Protein AF-A0A0F9J455-F1 (afdb_monomer_lite)

Sequence (77 aa):
KEGYIDYLTKLLPLVRPGGLILAHNMNPRQVDPNYVKAITTDPQLETLFLHMQGTGIAVTLKKRQAPDDQLLEGKGK

Secondary structure (DSSP, 8-state):
-TTHHHHHHHHTTTSPTT-EEEEE--STTTS-HHHHHHHHH-TTEEEEEE-TTTT-EEEEEEPPPPTTHHHHHTS--

Foldseek 3Di:
DPCLVVCCVVCVVVADQQGKDKDWQCAPVPDDVVNVCVQPVPPQKDWDWPPNVPSIMIIIGRHDDDPVVVVVVVPDD

Structure (mmCIF, N/CA/C/O backbone):
data_AF-A0A0F9J455-F1
#
_entry.id   AF-A0A0F9J455-F1
#
loop_
_atom_site.group_PDB
_atom_site.id
_atom_site.type_symbol
_atom_site.label_atom_id
_atom_site.label_alt_id
_atom_site.label_comp_id
_atom_site.label_asym_id
_atom_site.label_entity_id
_atom_site.label_seq_id
_atom_site.pdbx_PDB_ins_code
_atom_site.Cartn_x
_atom_site.Cartn_y
_atom_site.Cartn_z
_atom_site.occupancy
_atom_site.B_iso_or_equiv
_atom_site.auth_seq_id
_atom_site.auth_comp_id
_atom_site.auth_asym_id
_atom_site.auth_atom_id
_atom_site.pdbx_PDB_model_num
ATOM 1 N N . LYS A 1 1 ? 3.750 -5.680 -11.599 1.00 66.94 1 LYS A N 1
ATOM 2 C CA . LYS A 1 1 ? 3.338 -7.063 -11.963 1.00 66.94 1 LYS A CA 1
ATOM 3 C C . LYS A 1 1 ? 1.833 -7.081 -12.150 1.00 66.94 1 LYS A C 1
ATOM 5 O O . LYS A 1 1 ? 1.145 -6.386 -11.412 1.00 66.94 1 LYS A O 1
ATOM 10 N N . GLU A 1 2 ? 1.349 -7.858 -13.109 1.00 71.56 2 GLU A N 1
ATOM 11 C CA . GLU A 1 2 ? -0.084 -8.035 -13.330 1.0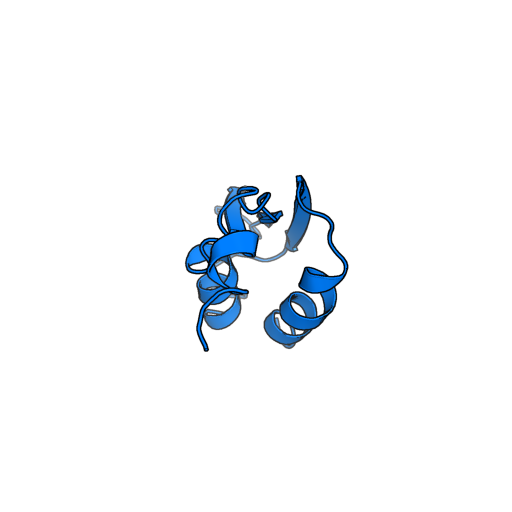0 71.56 2 GLU A CA 1
ATOM 12 C C . GLU A 1 2 ? -0.758 -8.627 -12.077 1.00 71.56 2 GLU A C 1
ATOM 14 O O . GLU A 1 2 ? -0.152 -9.429 -11.363 1.00 71.56 2 GLU A O 1
ATOM 19 N N . GLY A 1 3 ? -1.973 -8.168 -11.765 1.00 81.44 3 GLY A N 1
ATOM 20 C CA . GLY A 1 3 ? -2.771 -8.675 -10.643 1.00 81.44 3 GLY A CA 1
ATOM 21 C C . GLY A 1 3 ? -2.473 -8.080 -9.261 1.00 81.44 3 GLY A C 1
ATOM 22 O O . GLY A 1 3 ? -3.118 -8.479 -8.299 1.00 81.44 3 GLY A O 1
ATOM 23 N N . TYR A 1 4 ? -1.556 -7.115 -9.120 1.00 86.06 4 TYR A N 1
ATOM 24 C CA . TYR A 1 4 ? -1.268 -6.486 -7.815 1.00 86.06 4 TYR A CA 1
ATOM 25 C C . TYR A 1 4 ? -2.489 -5.777 -7.214 1.00 86.06 4 TYR A C 1
ATOM 27 O O . TYR A 1 4 ? -2.752 -5.906 -6.020 1.00 86.06 4 TYR A O 1
ATOM 35 N N . ILE A 1 5 ? -3.258 -5.072 -8.046 1.00 90.94 5 ILE A N 1
ATOM 36 C CA . ILE A 1 5 ? -4.516 -4.450 -7.620 1.00 90.94 5 ILE A CA 1
ATOM 37 C C . ILE A 1 5 ? -5.557 -5.501 -7.232 1.00 90.94 5 ILE A C 1
ATOM 39 O O . ILE A 1 5 ? -6.128 -5.404 -6.154 1.00 90.94 5 ILE A O 1
ATOM 43 N N . ASP A 1 6 ? -5.763 -6.526 -8.061 1.00 92.56 6 ASP A N 1
ATOM 44 C CA . ASP A 1 6 ? -6.730 -7.594 -7.771 1.00 92.56 6 ASP A CA 1
ATOM 45 C C . ASP A 1 6 ? -6.393 -8.319 -6.458 1.00 92.56 6 ASP A C 1
ATOM 47 O O . ASP A 1 6 ? -7.261 -8.530 -5.608 1.00 92.56 6 ASP A O 1
ATOM 51 N N . TYR A 1 7 ? -5.110 -8.617 -6.245 1.00 91.88 7 TYR A N 1
ATOM 52 C CA . TYR A 1 7 ? -4.627 -9.216 -5.009 1.00 91.88 7 TYR A CA 1
ATOM 53 C C . TYR A 1 7 ? -4.864 -8.303 -3.804 1.00 91.88 7 TYR A C 1
ATOM 55 O O . TYR A 1 7 ? -5.362 -8.772 -2.784 1.00 91.88 7 TYR A O 1
ATOM 63 N N . LEU A 1 8 ? -4.570 -7.002 -3.916 1.00 94.56 8 LEU A N 1
ATOM 64 C CA . LEU A 1 8 ? -4.842 -6.030 -2.855 1.00 94.56 8 LEU A CA 1
ATOM 65 C C . LEU A 1 8 ? -6.331 -5.986 -2.504 1.00 94.56 8 LEU A C 1
ATOM 67 O O . LEU A 1 8 ? -6.679 -6.098 -1.332 1.00 94.56 8 LEU A O 1
ATOM 71 N N . THR A 1 9 ? -7.204 -5.872 -3.506 1.00 94.38 9 THR A N 1
ATOM 72 C CA . THR A 1 9 ? -8.658 -5.804 -3.318 1.00 94.38 9 THR A CA 1
ATOM 73 C C . THR A 1 9 ? -9.203 -7.058 -2.638 1.00 94.38 9 THR A C 1
ATOM 75 O O . THR A 1 9 ? -10.057 -6.955 -1.761 1.00 94.38 9 THR A O 1
ATOM 78 N N . LYS A 1 10 ? -8.692 -8.242 -2.993 1.00 95.38 10 LYS A N 1
ATOM 79 C CA . LYS A 1 10 ? -9.107 -9.514 -2.381 1.00 95.38 10 LYS A CA 1
ATOM 80 C C . LYS A 1 10 ? -8.517 -9.728 -0.989 1.00 95.38 10 LYS A C 1
ATOM 82 O O . LYS A 1 10 ? -9.188 -10.283 -0.122 1.00 95.38 10 LYS A O 1
ATOM 87 N N . LEU A 1 11 ? -7.274 -9.306 -0.763 1.00 95.06 11 LEU A N 1
ATOM 88 C CA . LEU A 1 11 ? -6.570 -9.518 0.500 1.00 95.06 11 LEU A CA 1
ATOM 89 C C . LEU A 1 11 ? -7.019 -8.532 1.584 1.00 95.06 11 LEU A C 1
ATOM 91 O O . LEU A 1 11 ? -7.147 -8.914 2.747 1.00 95.06 11 LEU A O 1
ATOM 95 N N . LEU A 1 12 ? -7.261 -7.268 1.231 1.00 95.69 12 LEU A N 1
ATOM 96 C CA . LEU A 1 12 ? -7.481 -6.195 2.199 1.00 95.69 12 LEU A CA 1
ATOM 97 C C . LEU A 1 12 ? -8.652 -6.443 3.179 1.00 95.69 12 LEU A C 1
ATOM 99 O O . LEU A 1 12 ? -8.481 -6.145 4.368 1.00 95.69 12 LEU A O 1
ATOM 103 N N . PRO A 1 13 ? -9.802 -7.025 2.776 1.00 95.94 13 PRO A N 1
ATOM 104 C CA . PRO A 1 13 ? -10.873 -7.391 3.708 1.00 95.94 13 PRO A CA 1
ATOM 105 C C . PRO A 1 13 ? -10.466 -8.464 4.727 1.00 95.94 13 PRO A C 1
ATOM 107 O O . PRO A 1 13 ? -10.968 -8.464 5.847 1.00 95.94 13 PRO A O 1
ATOM 110 N N . LEU A 1 14 ? -9.533 -9.349 4.36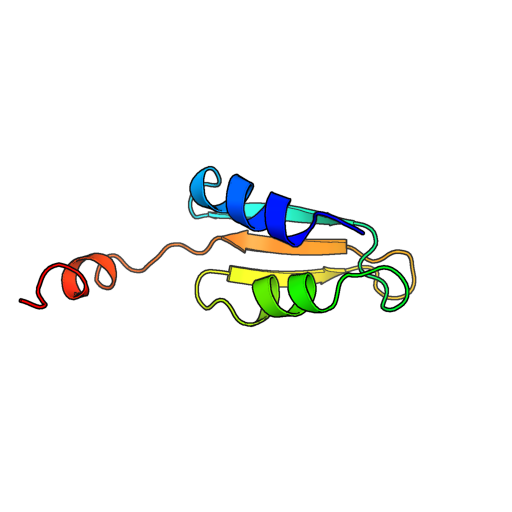3 1.00 97.00 14 LEU A N 1
ATOM 111 C CA . LEU A 1 14 ? -9.077 -10.470 5.193 1.00 97.00 14 LEU A CA 1
ATOM 112 C C . LEU A 1 14 ? -7.981 -10.062 6.187 1.00 97.00 14 LEU A C 1
ATOM 114 O O . LEU A 1 14 ? -7.758 -10.729 7.196 1.00 97.00 14 LEU A O 1
ATOM 118 N N . VAL A 1 15 ? -7.288 -8.955 5.919 1.00 96.31 15 VAL A N 1
ATOM 119 C CA . VAL A 1 15 ? -6.274 -8.407 6.820 1.00 96.31 15 VAL A CA 1
ATOM 120 C C . VAL A 1 15 ? -6.972 -7.673 7.960 1.00 96.31 15 VAL A C 1
ATOM 122 O O . VAL A 1 15 ? -7.756 -6.747 7.745 1.00 96.31 15 VAL A O 1
ATOM 125 N N . ARG A 1 16 ? -6.687 -8.061 9.204 1.00 96.50 16 ARG A N 1
ATOM 126 C CA . ARG A 1 16 ? -7.175 -7.333 10.385 1.00 96.50 16 ARG A CA 1
ATOM 127 C C . ARG A 1 16 ? -6.534 -5.939 10.479 1.00 96.50 16 ARG A C 1
ATOM 129 O O . ARG A 1 16 ? -5.381 -5.788 10.072 1.00 96.50 16 ARG A O 1
ATOM 136 N N . PRO A 1 17 ? -7.206 -4.935 11.067 1.00 97.06 17 PRO A N 1
ATOM 137 C CA . PRO A 1 17 ? -6.541 -3.692 11.442 1.00 97.06 17 PRO A CA 1
ATOM 138 C C . PRO A 1 17 ? -5.283 -3.943 12.287 1.00 97.06 17 PRO A C 1
ATOM 140 O O . PRO A 1 17 ? -5.299 -4.763 13.206 1.00 97.06 17 PRO A O 1
ATOM 143 N N . GLY A 1 18 ? -4.192 -3.251 11.968 1.00 96.75 18 GLY A N 1
ATOM 144 C CA . GLY A 1 18 ? -2.849 -3.502 12.499 1.00 96.75 18 GLY A CA 1
ATOM 145 C C . GLY A 1 18 ? -2.044 -4.553 11.721 1.00 96.75 18 GLY A C 1
ATOM 146 O O . GLY A 1 18 ? -0.880 -4.780 12.035 1.00 96.75 18 GLY A O 1
ATOM 147 N N . GLY A 1 19 ? -2.646 -5.224 10.735 1.00 97.88 19 GLY A N 1
ATOM 148 C CA . GLY A 1 19 ? -1.965 -6.183 9.866 1.00 97.88 19 GLY A CA 1
ATOM 149 C C . GLY A 1 19 ? -1.127 -5.511 8.777 1.00 97.88 19 GLY A C 1
ATOM 150 O O . GLY A 1 19 ? -1.393 -4.374 8.384 1.00 97.88 19 GLY A O 1
ATOM 151 N N . LEU A 1 20 ? -0.128 -6.246 8.281 1.00 97.94 20 LEU A N 1
ATOM 152 C CA . LEU A 1 20 ? 0.801 -5.788 7.250 1.00 97.94 20 LEU A CA 1
ATOM 153 C C . LEU A 1 20 ? 0.593 -6.542 5.935 1.00 97.94 20 LEU A C 1
ATOM 155 O O . LEU A 1 20 ? 0.385 -7.755 5.928 1.00 97.94 20 LEU A O 1
ATOM 159 N N . ILE A 1 21 ? 0.723 -5.818 4.828 1.00 97.56 21 ILE A N 1
ATOM 160 C CA . ILE A 1 21 ? 0.813 -6.341 3.466 1.00 97.56 21 ILE A CA 1
ATOM 161 C C . ILE A 1 21 ? 2.205 -5.986 2.939 1.00 97.56 21 ILE A C 1
ATOM 163 O O . ILE A 1 21 ? 2.631 -4.834 3.021 1.00 97.56 21 ILE A O 1
ATOM 167 N N . LEU A 1 22 ? 2.918 -6.980 2.410 1.00 96.44 22 LEU A N 1
ATOM 168 C CA . LEU A 1 22 ? 4.259 -6.814 1.854 1.00 96.44 22 LEU A CA 1
ATOM 169 C C . LEU A 1 22 ? 4.220 -7.047 0.346 1.00 96.44 22 LEU A C 1
ATOM 171 O O . LEU A 1 22 ? 3.848 -8.131 -0.100 1.00 96.44 22 LEU A O 1
ATOM 175 N N . ALA A 1 23 ? 4.638 -6.050 -0.431 1.00 94.94 23 ALA A N 1
ATOM 176 C CA . ALA A 1 23 ? 4.795 -6.176 -1.876 1.00 94.94 23 ALA A CA 1
ATOM 177 C C . ALA A 1 23 ? 6.254 -5.977 -2.280 1.00 94.94 23 ALA A C 1
ATOM 179 O O . ALA A 1 23 ? 6.861 -4.946 -1.994 1.00 94.94 23 ALA A O 1
ATOM 180 N N . HIS A 1 24 ? 6.820 -6.969 -2.963 1.00 92.50 24 HIS A N 1
ATOM 181 C CA . HIS A 1 24 ? 8.164 -6.912 -3.535 1.00 92.50 24 HIS A CA 1
ATOM 182 C C . HIS A 1 24 ? 8.155 -6.364 -4.965 1.00 92.50 24 HIS A C 1
ATOM 184 O O . HIS A 1 24 ? 7.118 -6.329 -5.631 1.00 92.50 24 HIS A O 1
ATOM 190 N N . ASN A 1 25 ? 9.341 -6.006 -5.461 1.00 92.19 25 ASN A N 1
ATOM 191 C CA . ASN A 1 25 ? 9.582 -5.471 -6.807 1.00 9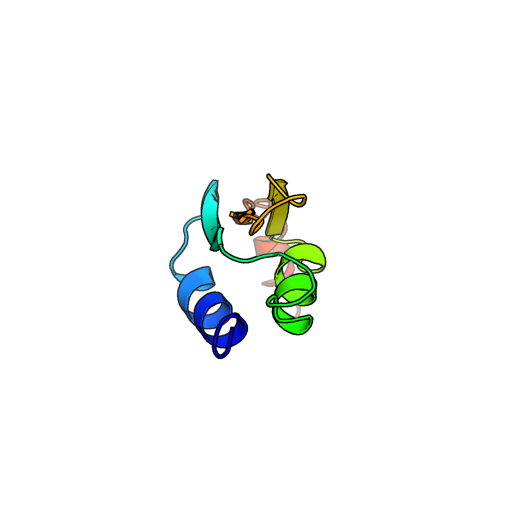2.19 25 ASN A CA 1
ATOM 192 C C . ASN A 1 25 ? 8.927 -4.099 -7.038 1.00 92.19 25 ASN A C 1
ATOM 194 O O . ASN A 1 25 ? 8.338 -3.845 -8.088 1.00 92.19 25 ASN A O 1
ATOM 198 N N . MET A 1 26 ? 9.048 -3.217 -6.046 1.00 93.94 26 MET A N 1
ATOM 199 C CA . MET A 1 26 ? 8.492 -1.860 -6.064 1.00 93.94 26 MET A CA 1
ATOM 200 C C . MET A 1 26 ? 9.354 -0.832 -6.807 1.00 93.94 26 MET A C 1
ATOM 202 O O . MET A 1 26 ? 9.089 0.364 -6.733 1.00 93.94 26 MET A O 1
ATOM 206 N N . ASN A 1 27 ? 10.382 -1.261 -7.536 1.00 90.06 27 ASN A N 1
ATOM 207 C CA . ASN A 1 27 ? 11.147 -0.350 -8.377 1.00 90.06 27 ASN A CA 1
ATOM 208 C C . ASN A 1 27 ? 10.279 0.238 -9.518 1.00 90.06 27 ASN A C 1
ATOM 210 O O . ASN A 1 27 ? 9.407 -0.459 -10.052 1.00 90.06 27 ASN A O 1
ATOM 214 N N . PRO A 1 28 ? 10.553 1.484 -9.961 1.00 84.88 28 PRO A N 1
ATOM 215 C CA . PRO A 1 28 ? 9.732 2.183 -10.958 1.00 84.88 28 PRO A CA 1
ATOM 216 C C . PRO A 1 28 ? 9.578 1.476 -12.311 1.00 84.88 28 PRO A C 1
ATOM 218 O O . PRO A 1 28 ? 8.661 1.794 -13.059 1.00 84.88 28 PRO A O 1
ATOM 221 N N . ARG A 1 29 ? 10.467 0.532 -12.653 1.00 86.31 29 ARG A N 1
ATOM 222 C CA . ARG A 1 29 ? 10.413 -0.203 -13.927 1.00 86.31 29 ARG A CA 1
ATOM 223 C C . ARG A 1 29 ? 9.416 -1.364 -13.913 1.00 86.31 29 ARG A C 1
ATOM 225 O O . ARG A 1 29 ? 9.014 -1.813 -14.978 1.00 86.31 29 ARG A O 1
ATOM 232 N N . GLN A 1 30 ? 9.070 -1.895 -12.738 1.00 85.62 30 GLN A N 1
ATOM 233 C CA . GLN A 1 30 ? 8.283 -3.134 -12.601 1.00 85.62 30 GLN A CA 1
ATOM 234 C C . GLN A 1 30 ? 6.962 -2.954 -11.851 1.00 85.62 30 GLN A C 1
ATOM 236 O O . GLN A 1 30 ? 6.050 -3.787 -11.976 1.00 85.62 30 GLN A O 1
ATOM 241 N N . VAL A 1 31 ? 6.887 -1.915 -11.024 1.00 89.38 31 VAL A N 1
ATOM 242 C CA . VAL A 1 31 ? 5.718 -1.639 -10.203 1.00 89.38 31 VAL A CA 1
ATOM 243 C C . VAL A 1 31 ? 4.546 -1.183 -11.069 1.00 89.38 31 VAL A C 1
ATOM 245 O O . VAL A 1 31 ? 4.722 -0.454 -12.040 1.00 89.38 31 VAL A O 1
ATOM 248 N N . ASP A 1 32 ? 3.340 -1.627 -10.721 1.00 91.56 32 ASP A N 1
ATOM 249 C CA . ASP A 1 32 ? 2.116 -1.117 -11.336 1.00 91.56 32 ASP A CA 1
ATOM 250 C C . ASP A 1 32 ? 1.777 0.256 -10.717 1.00 91.56 32 ASP A C 1
ATOM 252 O O . ASP A 1 32 ? 1.574 0.324 -9.497 1.00 91.56 32 ASP A O 1
ATOM 256 N N . PRO A 1 33 ? 1.698 1.346 -11.506 1.00 92.50 33 PRO A N 1
ATOM 257 C CA . PRO A 1 33 ? 1.348 2.669 -10.993 1.00 92.50 33 PRO A CA 1
ATOM 258 C C . PRO A 1 33 ? -0.005 2.708 -10.276 1.00 92.50 33 PRO A C 1
ATOM 260 O O . PRO A 1 33 ? -0.162 3.451 -9.307 1.00 92.50 33 PRO A O 1
ATOM 263 N N . ASN A 1 34 ? -0.972 1.888 -10.700 1.00 93.50 34 ASN A N 1
ATOM 264 C CA . ASN A 1 34 ? -2.278 1.822 -10.050 1.00 93.50 34 ASN A CA 1
ATOM 265 C C . ASN A 1 34 ? -2.158 1.239 -8.645 1.00 93.50 34 ASN A C 1
ATOM 267 O O . ASN A 1 34 ? -2.774 1.757 -7.716 1.00 93.50 34 ASN A O 1
ATOM 271 N N . TYR A 1 35 ? -1.322 0.212 -8.467 1.00 95.00 35 TYR A N 1
ATOM 272 C CA . TYR A 1 35 ? -1.048 -0.359 -7.150 1.00 95.00 35 TYR A CA 1
ATOM 273 C C . TYR A 1 35 ? -0.384 0.660 -6.221 1.00 95.00 35 TYR A C 1
ATOM 275 O O . TYR A 1 35 ? -0.824 0.817 -5.085 1.00 95.00 35 TYR A O 1
ATOM 283 N N . VAL A 1 36 ? 0.612 1.407 -6.715 1.00 95.44 36 VAL A N 1
ATOM 284 C CA . VAL A 1 36 ? 1.251 2.487 -5.938 1.00 95.44 36 VAL A CA 1
ATOM 285 C C . VAL A 1 36 ? 0.225 3.533 -5.524 1.00 95.44 36 VAL A C 1
ATOM 287 O O . VAL A 1 36 ? 0.204 3.933 -4.363 1.00 95.44 36 VAL A O 1
ATOM 290 N N . LYS A 1 37 ? -0.655 3.946 -6.442 1.00 96.19 37 LYS A N 1
ATOM 291 C CA . LYS A 1 37 ? -1.731 4.889 -6.134 1.00 96.19 37 LYS A CA 1
ATOM 292 C C . LYS A 1 37 ? -2.637 4.333 -5.035 1.00 96.19 37 LYS A C 1
ATOM 294 O O . LYS A 1 37 ? -2.796 4.984 -4.012 1.00 96.19 37 LYS A O 1
ATOM 299 N N . ALA A 1 38 ? -3.144 3.110 -5.190 1.00 96.62 38 ALA A N 1
ATOM 300 C CA . ALA A 1 38 ? -4.049 2.492 -4.222 1.00 96.62 38 ALA A CA 1
ATOM 301 C C . ALA A 1 38 ? -3.465 2.462 -2.799 1.00 96.62 38 ALA A C 1
ATOM 303 O O . ALA A 1 38 ? -4.125 2.896 -1.861 1.00 96.62 38 ALA A O 1
ATOM 304 N N . ILE A 1 39 ? -2.208 2.035 -2.638 1.00 96.62 39 ILE A N 1
ATOM 305 C CA . ILE A 1 39 ? -1.583 1.911 -1.309 1.00 96.62 39 ILE A CA 1
ATOM 306 C C . ILE A 1 39 ? -1.091 3.239 -0.709 1.00 96.62 39 ILE A C 1
ATOM 308 O O . ILE A 1 39 ? -0.711 3.262 0.462 1.00 96.62 39 ILE A O 1
ATOM 312 N N . THR A 1 40 ? -1.041 4.326 -1.488 1.00 97.06 40 THR A N 1
ATOM 313 C CA . THR A 1 40 ? -0.577 5.647 -1.013 1.00 97.06 40 THR A CA 1
ATOM 314 C C . THR A 1 40 ? -1.691 6.681 -0.879 1.00 97.06 40 THR A C 1
ATOM 316 O O . THR A 1 40 ? -1.512 7.649 -0.146 1.00 97.06 40 THR A O 1
ATOM 319 N N . THR A 1 41 ? -2.836 6.493 -1.544 1.00 97.50 41 THR A N 1
ATOM 320 C CA . THR A 1 41 ? -3.969 7.433 -1.474 1.00 97.50 41 THR A CA 1
ATOM 321 C C . THR A 1 41 ? -5.114 6.966 -0.584 1.00 97.50 41 THR A C 1
ATOM 323 O O . THR A 1 41 ? -5.972 7.776 -0.247 1.00 97.50 41 THR A O 1
ATOM 326 N N . ASP A 1 42 ? -5.168 5.681 -0.227 1.00 95.94 42 ASP A N 1
ATOM 327 C CA . ASP A 1 42 ? -6.202 5.168 0.671 1.00 95.94 42 ASP A CA 1
ATOM 328 C C . ASP A 1 42 ? -5.942 5.648 2.115 1.00 95.94 42 ASP A C 1
ATOM 330 O O . ASP A 1 42 ? -4.923 5.277 2.709 1.00 95.94 42 ASP A O 1
ATOM 334 N N . PRO A 1 43 ? -6.848 6.441 2.722 1.00 96.06 43 PRO A N 1
ATOM 335 C CA . PRO A 1 43 ? -6.675 6.942 4.080 1.00 96.06 43 PRO A CA 1
ATOM 336 C C . PRO A 1 43 ? -6.746 5.843 5.145 1.00 96.06 43 PRO A C 1
ATOM 338 O O . PRO A 1 43 ? -6.404 6.119 6.291 1.00 96.06 43 PRO A O 1
ATOM 341 N N . GLN A 1 44 ? -7.158 4.617 4.818 1.00 96.12 44 GLN A N 1
ATOM 342 C CA . GLN A 1 44 ? -7.125 3.462 5.718 1.00 96.12 44 GLN A CA 1
ATOM 343 C C . GLN A 1 44 ? -5.776 2.736 5.696 1.00 96.12 44 GLN A C 1
ATOM 345 O O . GLN A 1 44 ? -5.537 1.859 6.530 1.00 96.12 44 GLN A O 1
ATOM 350 N N . LEU A 1 45 ? -4.882 3.104 4.780 1.00 97.62 45 LEU A N 1
ATOM 351 C CA . LEU A 1 45 ? -3.569 2.499 4.620 1.00 97.62 45 LEU A CA 1
ATOM 352 C C . LEU A 1 45 ? -2.460 3.477 5.017 1.00 97.62 45 LEU A C 1
ATOM 354 O O . LEU A 1 45 ? -2.616 4.698 4.991 1.00 97.62 45 LEU A O 1
ATOM 358 N N . GLU A 1 46 ? -1.327 2.922 5.421 1.00 98.12 46 GLU A N 1
ATOM 359 C CA . GLU A 1 46 ? -0.074 3.649 5.590 1.00 98.12 46 GLU A CA 1
ATOM 360 C C . GLU A 1 46 ? 1.045 2.808 4.991 1.00 98.12 46 GLU A C 1
ATOM 362 O O . GLU A 1 46 ? 1.163 1.629 5.315 1.00 98.12 46 GLU A O 1
ATOM 367 N N . THR A 1 47 ? 1.844 3.384 4.095 1.00 98.19 47 THR A N 1
ATOM 368 C CA . THR A 1 47 ? 2.841 2.629 3.330 1.00 98.19 47 THR A CA 1
ATOM 369 C C . THR A 1 47 ? 4.226 3.234 3.473 1.00 98.19 47 THR A C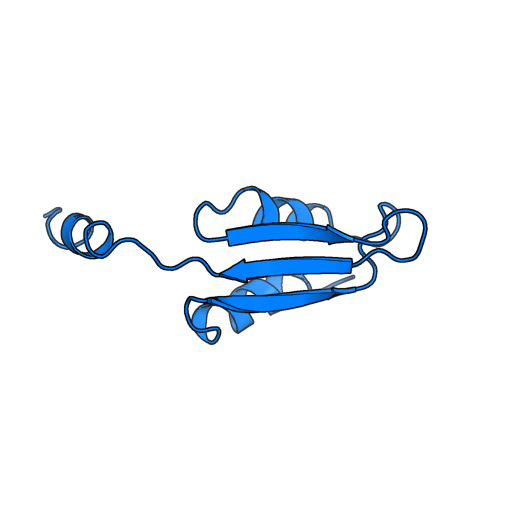 1
ATOM 371 O O . THR A 1 47 ? 4.419 4.425 3.239 1.00 98.19 47 THR A O 1
ATOM 374 N N . LEU A 1 48 ? 5.207 2.382 3.769 1.00 98.06 48 LEU A N 1
ATOM 375 C CA . LEU A 1 48 ? 6.630 2.699 3.703 1.00 98.06 48 LEU A CA 1
ATOM 376 C C . LEU A 1 48 ? 7.282 1.961 2.535 1.00 98.06 48 LEU A C 1
ATOM 378 O O . LEU A 1 48 ? 7.024 0.779 2.308 1.00 98.06 48 LEU A O 1
ATOM 382 N N . PHE A 1 49 ? 8.170 2.648 1.822 1.00 96.75 49 PHE A N 1
ATOM 383 C CA . PHE A 1 49 ? 8.959 2.076 0.735 1.00 96.75 49 PHE A CA 1
ATOM 384 C C . PHE A 1 49 ? 10.408 1.897 1.180 1.00 96.75 49 PHE A C 1
ATOM 386 O O . PHE A 1 49 ? 11.091 2.861 1.522 1.00 96.75 49 PHE A O 1
ATOM 393 N N . LEU A 1 50 ? 10.884 0.656 1.167 1.00 96.44 50 LEU A N 1
ATOM 394 C CA . LEU A 1 50 ? 12.208 0.264 1.637 1.00 96.44 50 LEU A CA 1
ATOM 395 C C . LEU A 1 50 ? 13.061 -0.244 0.473 1.00 96.44 50 LEU A C 1
ATOM 397 O O . LEU A 1 50 ? 12.550 -0.803 -0.498 1.00 96.44 50 LEU A O 1
ATOM 401 N N . HIS A 1 51 ? 14.380 -0.077 0.587 1.00 94.50 51 HIS A N 1
ATOM 402 C CA . HIS A 1 51 ? 15.363 -0.599 -0.373 1.00 94.50 51 HIS A CA 1
ATOM 403 C C . HIS A 1 51 ? 15.099 -0.196 -1.842 1.00 94.50 51 HIS A C 1
ATOM 405 O O . HIS A 1 51 ? 15.327 -0.978 -2.766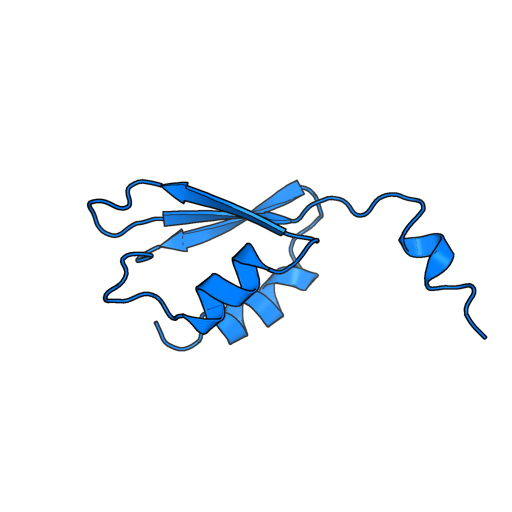 1.00 94.50 51 HIS A O 1
ATOM 411 N N . MET A 1 52 ? 14.648 1.044 -2.068 1.00 93.38 52 MET A N 1
ATOM 412 C CA . MET A 1 52 ? 14.240 1.564 -3.387 1.00 93.38 52 MET A CA 1
ATOM 413 C C . MET A 1 52 ? 15.382 1.737 -4.401 1.00 93.38 52 MET A C 1
ATOM 415 O O . MET A 1 52 ? 15.121 1.944 -5.582 1.00 93.38 52 MET A O 1
ATOM 419 N N . GLN A 1 53 ? 16.640 1.625 -3.964 1.00 89.81 53 GLN A N 1
ATOM 420 C CA . GLN A 1 53 ? 17.806 1.562 -4.856 1.00 89.81 53 GLN A CA 1
ATOM 421 C C . GLN A 1 53 ? 17.970 0.182 -5.530 1.00 89.81 53 GLN A C 1
ATOM 423 O O . GLN A 1 53 ? 18.726 0.061 -6.489 1.00 89.81 53 GLN A O 1
ATOM 428 N N . GLY A 1 54 ? 17.276 -0.851 -5.034 1.00 89.75 54 GLY A N 1
ATOM 429 C CA . GLY A 1 54 ? 17.277 -2.212 -5.577 1.00 89.75 54 GLY A CA 1
ATOM 430 C C . GLY A 1 54 ? 15.908 -2.617 -6.125 1.00 89.75 54 GLY A C 1
ATOM 431 O O . GLY A 1 54 ? 15.247 -1.853 -6.823 1.00 89.75 54 GLY A O 1
ATOM 432 N N . THR A 1 55 ? 15.451 -3.833 -5.808 1.00 90.25 55 THR A N 1
ATOM 433 C CA . THR A 1 55 ? 14.125 -4.305 -6.246 1.00 90.25 55 THR A CA 1
ATOM 434 C C . THR A 1 55 ? 12.981 -3.545 -5.578 1.00 90.25 55 THR A C 1
ATOM 436 O O . THR A 1 55 ? 11.929 -3.421 -6.202 1.00 90.25 55 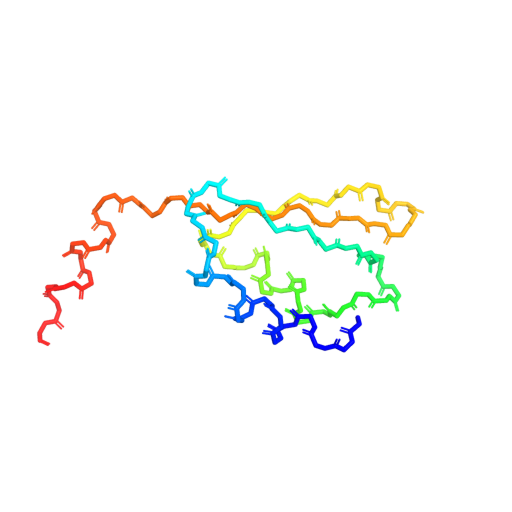THR A O 1
ATOM 439 N N . GLY A 1 56 ? 13.196 -2.993 -4.378 1.00 94.75 56 GLY A N 1
ATOM 440 C CA . GLY A 1 56 ? 12.212 -2.240 -3.601 1.00 94.75 56 GLY A CA 1
ATOM 441 C C . GLY A 1 56 ? 11.156 -3.129 -2.935 1.00 94.75 56 GLY A C 1
ATOM 442 O O . GLY A 1 56 ? 10.685 -4.108 -3.523 1.00 94.75 56 GLY A O 1
ATOM 443 N N . ILE A 1 57 ? 10.757 -2.764 -1.716 1.00 96.44 57 ILE A N 1
ATOM 444 C CA . ILE A 1 57 ? 9.658 -3.393 -0.970 1.00 96.44 57 ILE A CA 1
ATOM 445 C C . ILE A 1 57 ? 8.719 -2.301 -0.462 1.00 96.44 57 ILE A C 1
ATOM 447 O O . ILE A 1 57 ? 9.177 -1.319 0.116 1.00 96.44 57 ILE A O 1
ATOM 451 N N . ALA A 1 58 ? 7.415 -2.487 -0.642 1.00 96.81 58 ALA A N 1
ATOM 452 C CA . ALA A 1 58 ? 6.392 -1.698 0.030 1.00 96.81 58 ALA A CA 1
ATOM 453 C C . ALA A 1 58 ? 5.879 -2.477 1.240 1.00 96.81 58 ALA A C 1
ATOM 455 O O . ALA A 1 58 ? 5.481 -3.639 1.117 1.00 96.81 58 ALA A O 1
ATOM 456 N N . VAL A 1 59 ? 5.902 -1.820 2.394 1.00 98.19 59 VAL A N 1
ATOM 457 C CA . VAL A 1 59 ? 5.334 -2.297 3.652 1.00 98.19 59 VAL A CA 1
ATOM 458 C C . VAL A 1 59 ? 4.098 -1.459 3.930 1.00 98.19 59 VAL A C 1
ATOM 460 O O . VAL A 1 59 ? 4.224 -0.281 4.255 1.00 98.19 59 VAL A O 1
ATOM 463 N N . THR A 1 60 ? 2.917 -2.054 3.785 1.00 98.31 60 THR A N 1
ATOM 464 C CA . THR A 1 60 ? 1.636 -1.363 3.954 1.00 98.31 60 THR A CA 1
ATOM 465 C C . THR A 1 60 ? 0.921 -1.858 5.204 1.00 98.31 60 THR A C 1
ATOM 467 O O . THR A 1 60 ? 0.613 -3.042 5.328 1.00 98.31 60 THR A O 1
ATOM 470 N N . LEU A 1 61 ? 0.636 -0.946 6.126 1.00 98.25 61 LEU A N 1
ATOM 471 C CA . LEU A 1 61 ? -0.173 -1.152 7.318 1.00 98.25 61 LEU A CA 1
ATOM 472 C C . LEU A 1 61 ? -1.644 -0.871 7.008 1.00 98.25 61 LEU A C 1
ATOM 474 O O . LEU A 1 61 ? -1.983 0.209 6.528 1.00 98.25 61 LEU A O 1
ATOM 478 N N . LYS A 1 62 ? -2.533 -1.806 7.363 1.00 97.94 62 LYS A N 1
ATOM 479 C CA . LYS A 1 62 ? -3.969 -1.520 7.461 1.00 97.94 62 LYS A CA 1
ATOM 480 C C . LYS A 1 62 ? -4.242 -0.839 8.796 1.00 97.94 62 LYS A C 1
ATOM 482 O O . LYS A 1 62 ? -4.140 -1.477 9.845 1.00 97.94 62 LYS A O 1
ATOM 487 N N . LYS A 1 63 ? -4.589 0.444 8.780 1.00 96.56 63 LYS A N 1
ATOM 488 C CA . LYS A 1 63 ? -4.856 1.208 10.001 1.00 96.56 63 LYS A CA 1
ATOM 489 C C . LYS A 1 63 ? -6.143 0.737 10.675 1.00 96.56 63 LYS A C 1
ATOM 491 O O . LYS A 1 63 ? -7.032 0.144 10.062 1.00 96.56 63 LYS A O 1
ATOM 496 N N . ARG A 1 64 ? -6.235 0.992 11.978 1.00 93.69 64 ARG A N 1
ATOM 497 C CA . ARG A 1 64 ? -7.493 0.873 12.717 1.00 93.69 64 ARG A CA 1
ATOM 498 C C . ARG A 1 64 ? -8.341 2.098 12.396 1.00 93.69 64 ARG A C 1
ATOM 500 O O . ARG A 1 64 ? -7.876 3.210 12.612 1.00 93.69 64 ARG A O 1
ATOM 507 N N . GLN A 1 65 ? -9.545 1.882 11.872 1.00 78.19 65 GLN A N 1
ATOM 508 C CA . GLN A 1 65 ? -10.557 2.937 11.794 1.00 78.19 65 GLN A CA 1
ATOM 509 C C . GLN A 1 65 ? -10.866 3.403 13.218 1.00 78.19 65 GLN A C 1
ATOM 511 O O . GLN A 1 65 ? -10.926 2.570 14.132 1.00 78.19 65 GLN A O 1
ATOM 516 N N . ALA A 1 66 ? -11.005 4.711 13.428 1.00 64.56 66 ALA A N 1
ATOM 517 C CA . ALA A 1 66 ? -11.395 5.202 14.738 1.00 64.56 66 ALA A CA 1
ATOM 518 C C . ALA A 1 66 ? -12.790 4.641 15.082 1.00 64.56 66 ALA A C 1
ATOM 520 O O . ALA A 1 66 ? -13.606 4.463 14.174 1.00 64.56 66 ALA A O 1
ATOM 521 N N . PRO A 1 67 ? -13.090 4.354 16.363 1.00 62.28 67 PRO A N 1
ATOM 522 C CA . PRO A 1 67 ? -14.415 3.882 16.775 1.00 62.28 67 PRO A CA 1
ATOM 523 C C . PRO A 1 67 ? -15.566 4.763 16.259 1.00 62.28 67 PRO A C 1
ATOM 525 O O . PRO A 1 67 ? -16.651 4.257 15.984 1.00 62.28 67 PRO A O 1
ATOM 528 N N . ASP A 1 68 ? -15.306 6.060 16.080 1.00 55.88 68 ASP A N 1
ATOM 529 C CA . ASP A 1 68 ? -16.304 7.048 15.673 1.00 55.88 68 ASP A CA 1
ATOM 530 C C . ASP A 1 68 ? -16.600 7.039 14.162 1.00 55.88 68 ASP A C 1
ATOM 532 O O . ASP A 1 68 ? -17.709 7.394 13.766 1.00 55.88 68 ASP A O 1
ATOM 536 N N . ASP A 1 69 ? -15.683 6.555 13.314 1.00 56.44 69 ASP A N 1
ATOM 537 C CA . ASP A 1 69 ? -15.881 6.531 11.854 1.00 56.44 69 ASP A CA 1
ATOM 538 C C . ASP A 1 69 ? -16.994 5.544 11.449 1.00 56.44 69 ASP A C 1
ATOM 540 O O . ASP A 1 69 ? -17.788 5.817 10.551 1.00 56.44 69 ASP A O 1
ATOM 544 N N . GLN A 1 70 ? -17.133 4.428 12.175 1.00 53.34 70 GLN A N 1
ATOM 545 C CA . GLN A 1 70 ? -18.189 3.432 11.934 1.00 53.34 70 GLN A CA 1
ATOM 546 C C . GLN A 1 70 ? -19.568 3.873 12.456 1.00 53.34 70 GLN A C 1
ATOM 548 O O . GLN A 1 70 ? -20.593 3.366 12.001 1.00 53.34 70 GLN A O 1
ATOM 553 N N . LEU A 1 71 ? -19.624 4.830 13.392 1.00 51.97 71 LEU A N 1
ATOM 554 C CA . LEU A 1 71 ? -20.884 5.368 13.924 1.00 51.97 71 LEU A CA 1
ATOM 555 C C . LEU A 1 71 ? -21.497 6.445 13.017 1.00 51.97 71 LEU A C 1
ATOM 557 O O . LEU A 1 71 ? -22.713 6.655 13.061 1.00 51.97 71 LEU A O 1
ATOM 561 N N . LEU A 1 72 ? -20.684 7.116 12.197 1.00 53.28 72 LEU A N 1
ATOM 562 C CA . LEU A 1 72 ? -21.139 8.163 11.278 1.00 53.28 72 LEU A CA 1
ATOM 563 C C . LEU A 1 72 ? -21.687 7.596 9.960 1.00 53.28 72 LEU A C 1
ATOM 565 O O . LEU A 1 72 ? -22.642 8.152 9.419 1.00 53.28 72 LEU A O 1
ATOM 569 N N . GLU A 1 73 ? -21.173 6.459 9.484 1.00 58.31 73 GLU A N 1
ATOM 570 C CA . GLU A 1 73 ? -21.683 5.800 8.269 1.00 58.31 73 GLU A CA 1
ATOM 571 C C . GLU A 1 73 ? -23.056 5.124 8.477 1.00 58.31 73 GLU A C 1
ATOM 573 O O . GLU A 1 73 ? -23.817 4.960 7.527 1.00 58.31 73 GLU A O 1
ATOM 578 N N . GLY A 1 74 ? -23.435 4.807 9.723 1.00 51.50 74 GLY A N 1
ATOM 579 C CA . GLY A 1 74 ? -24.730 4.199 10.067 1.00 51.50 74 GLY A CA 1
ATOM 580 C C . GLY A 1 74 ? -25.874 5.179 10.371 1.00 51.50 74 GLY A C 1
ATOM 581 O O . GLY A 1 74 ? -26.967 4.740 10.726 1.00 51.50 74 GLY A O 1
ATOM 582 N N . LYS A 1 75 ? -25.648 6.500 10.285 1.00 49.34 75 LYS A N 1
ATOM 583 C CA . LYS A 1 75 ? -26.648 7.536 10.637 1.00 49.34 75 LYS A CA 1
ATOM 584 C C . LYS A 1 75 ? -27.070 8.443 9.476 1.00 49.34 75 LYS A C 1
ATOM 586 O O . LYS A 1 75 ? -27.691 9.482 9.696 1.00 49.34 75 LYS A O 1
ATOM 591 N N . GLY A 1 76 ? -26.776 8.048 8.242 1.00 49.06 76 GLY A N 1
ATOM 592 C CA . GLY A 1 76 ? -27.137 8.788 7.035 1.00 49.06 76 GLY A CA 1
ATOM 593 C C . GLY A 1 76 ? -28.280 8.159 6.238 1.00 49.06 76 GLY A C 1
ATOM 594 O O . GLY A 1 76 ? -28.009 7.681 5.149 1.00 49.06 76 GLY A O 1
ATOM 595 N N . LYS A 1 77 ? -29.514 8.268 6.757 1.00 40.47 77 LYS A N 1
ATOM 596 C CA . LYS A 1 77 ? -30.826 8.080 6.084 1.00 40.47 77 LYS A CA 1
ATOM 597 C C . LYS A 1 77 ? -31.197 6.701 5.528 1.00 40.47 77 LYS A C 1
ATOM 599 O O . LYS A 1 77 ? -30.547 6.214 4.585 1.00 40.47 77 LYS A O 1
#

Radius of gyration: 14.36 Å; chains: 1; bounding box: 49×19×31 Å

InterPro domains:
  IPR029063 S-adenosyl-L-methionine-dependent methyltransferase superfamily [G3DSA:3.40.50.150] (1-75)

pLDDT: mean 87.2, std 15.53, range [40.47, 98.31]

Organism: NCBI:txid412755